Protein 1USM (pdb70)

Secondary structure (DSSP, 8-state):
---EE---EEEEEE-SSHHHHHHHHHHHHHHHHHHT---EEEEETTEEEEEE-BTTTTB--HHHHHHHHHHHHTT--

Radius of gyration: 11.8 Å; Cα contacts (8 Å, |Δi|>4): 126; chains: 1; bounding box: 28×29×23 Å

Nearest PDB structures (foldseek):
  1usm-assembly1_A-2  TM=1.013E+00  e=2.043E-15  Thermus thermophilus HB8
  1uso-assembly1_A  TM=9.808E-01  e=2.074E-12  Thermus thermophilus HB8
  4wil-assembly1_A  TM=9.075E-01  e=7.665E-08  Mus musculus
  2ebb-assembly1_A-2  TM=9.355E-01  e=4.943E-07  Geobacillus kaustophilus
  3jst-assembly2_B  TM=8.491E-01  e=1.491E-07  Brucella melitensis

Foldseek 3Di:
DAWDPPVKTKDKDFDQFQVVQVVLVVVLVVVCVVLVFDWDWDGDTGMIMTIGADVVVPGHDPSRVVSRVVSVVVVVD

Solvent-accessible surface area: 4729 Å² total; per-residue (Å²): 133,98,26,103,96,128,121,72,11,1,12,27,10,94,41,92,43,87,132,77,0,60,69,7,6,94,105,0,23,49,3,0,118,149,51,130,30,107,28,124,59,61,45,65,183,14,109,0,17,0,14,0,80,30,161,108,64,58,8,26,38,109,67,0,85,63,0,3,138,59,0,17,56,21,62,130,224

CATH classification: 3.30.1360.20

Organism: Thermus thermophilus (NCBI:txid274)

InterPro domains:
  IPR001533 Pterin 4 alpha carbinolamine dehydratase [PF01329] (2-76)
  IPR001533 Pterin 4 alpha carbinolamine dehydratase [PTHR12599] (2-77)
  IPR036428 Pterin 4 alpha carbinolamine dehydratase superfamily [G3DSA:3.30.1360.20] (1-80)
  IPR036428 Pterin 4 alpha carbinolamine dehydratase superfamily [SSF55248] (2-78)

Sequence (77 aa):
MDWEERKRLVKTFAFPNFREALDFANRVGALAERENHHPRLTVEWGRVTVEWWTHSAGGVTEKDREMARLTDALLQR

B-factor: mean 19.46, std 12.15, range [6.62, 64.45]

Structure (mmCIF, N/CA/C/O backbone):
data_1USM
#
_entry.id   1USM
#
_cell.length_a   55.625
_cell.length_b   55.625
_cell.length_c   125.882
_cell.angle_alpha   90.00
_cell.angle_beta   90.00
_cell.angle_gamma   90.00
#
_symmetry.space_group_name_H-M   'I 4 2 2'
#
loop_
_entity.id
_entity.type
_entity.pdbx_description
1 polymer 'HEPATOCYTE NUCLEAR FACTOR 1-ALPHA'
2 water water
#
loop_
_atom_site.group_PDB
_atom_site.id
_atom_site.type_symbol
_atom_site.label_atom_id
_atom_site.label_alt_id
_atom_site.label_comp_id
_atom_site.label_asym_id
_atom_site.label_entity_id
_atom_site.label_seq_id
_atom_site.pdbx_PDB_ins_code
_atom_site.Cartn_x
_atom_site.Cartn_y
_atom_site.Cartn_z
_atom_site.occupancy
_atom_site.B_iso_or_equiv
_atom_site.auth_seq_id
_atom_site.auth_comp_id
_atom_site.auth_asym_id
_atom_site.auth_atom_id
_atom_site.pdbx_PDB_model_num
ATOM 1 N N . MET A 1 1 ? -16.935 36.630 -77.227 1.00 39.51 1 MET A N 1
ATOM 2 C CA . MET A 1 1 ? -16.178 37.256 -76.105 1.00 36.48 1 MET A CA 1
ATOM 3 C C . MET A 1 1 ? -15.217 38.314 -76.629 1.00 33.34 1 MET A C 1
ATOM 4 O O . MET A 1 1 ? -14.684 38.188 -77.731 1.00 35.47 1 MET A O 1
ATOM 9 N N . ASP A 1 2 ? -15.001 39.360 -75.839 1.00 26.19 2 ASP A N 1
ATOM 10 C CA . ASP A 1 2 ? -14.094 40.428 -76.234 1.00 22.50 2 ASP A CA 1
ATOM 11 C C . ASP A 1 2 ? -12.753 40.246 -75.536 1.00 15.66 2 ASP A C 1
ATOM 12 O O . ASP A 1 2 ? -12.624 39.437 -74.616 1.00 18.65 2 ASP A O 1
ATOM 17 N N . TRP A 1 3 ? -11.755 40.995 -75.986 1.00 12.47 3 TRP A N 1
ATOM 18 C CA . TRP A 1 3 ? -10.423 40.917 -75.406 1.00 11.42 3 TRP A CA 1
ATOM 19 C C . TRP A 1 3 ? -10.418 41.269 -73.929 1.00 10.99 3 TRP A C 1
ATOM 20 O O . TRP A 1 3 ? -11.158 42.147 -73.481 1.00 12.40 3 TRP A O 1
ATOM 31 N N . GLU A 1 4 ? -9.574 40.583 -73.174 1.00 10.69 4 GLU A N 1
ATOM 32 C CA . GLU A 1 4 ? -9.462 40.845 -71.753 1.00 12.59 4 GLU A CA 1
ATOM 33 C C . GLU A 1 4 ? -7.999 40.899 -71.362 1.00 11.59 4 GLU A C 1
ATOM 34 O O . GLU A 1 4 ? -7.164 40.196 -71.934 1.00 12.18 4 GLU A O 1
ATOM 40 N N . GLU A 1 5 ? -7.688 41.757 -70.400 1.00 12.36 5 GLU A N 1
ATOM 41 C CA . GLU A 1 5 ? -6.326 41.877 -69.899 1.00 17.26 5 GLU A CA 1
ATOM 42 C C . GLU A 1 5 ? -6.14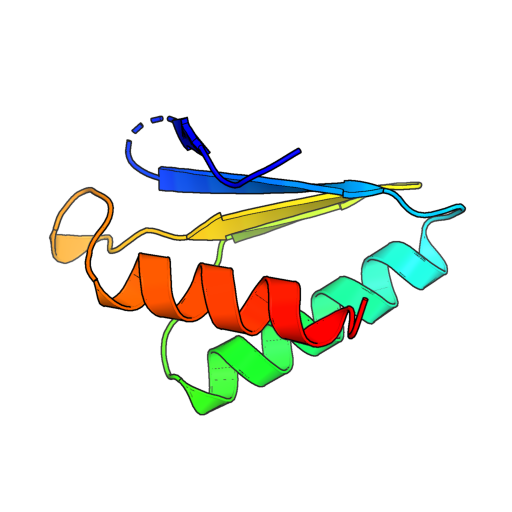7 40.867 -68.767 1.00 16.00 5 GLU A C 1
ATOM 43 O O . GLU A 1 5 ? -6.682 41.056 -67.673 1.00 26.14 5 GLU A O 1
ATOM 49 N N . ARG A 1 6 ? -5.412 39.792 -69.036 1.00 17.58 6 ARG A N 1
ATOM 50 C CA . ARG A 1 6 ? -5.166 38.752 -68.037 1.00 19.11 6 ARG A CA 1
ATOM 51 C C . ARG A 1 6 ? -3.799 38.929 -67.383 1.00 22.62 6 ARG A C 1
ATOM 52 O O . ARG A 1 6 ? -2.812 39.237 -68.053 1.00 18.95 6 ARG A O 1
ATOM 60 N N . LYS A 1 10 ? 0.838 40.160 -67.579 1.00 23.61 10 LYS A N 1
ATOM 61 C CA . LYS A 1 10 ? -0.121 41.140 -68.077 1.00 19.49 10 LYS A CA 1
ATOM 62 C C . LYS A 1 10 ? -0.185 41.060 -69.603 1.00 12.64 10 LYS A C 1
ATOM 63 O O . LYS A 1 10 ? 0.710 41.544 -70.294 1.00 12.85 10 LYS A O 1
ATOM 69 N N . ARG A 1 11 ? -1.250 40.455 -70.122 1.00 10.27 11 ARG A N 1
ATOM 70 C CA . ARG A 1 11 ? -1.403 40.283 -71.562 1.00 10.62 11 ARG A CA 1
ATOM 71 C C . ARG A 1 11 ? -2.846 40.464 -71.999 1.00 10.19 11 ARG A C 1
ATOM 72 O O . ARG A 1 11 ? -3.772 40.302 -71.205 1.00 9.91 11 ARG A O 1
ATOM 80 N N . LEU A 1 12 ? -3.018 40.797 -73.274 1.00 8.68 12 LEU A N 1
ATOM 81 C CA . LEU A 1 12 ? -4.329 41.001 -73.881 1.00 8.99 12 LEU A CA 1
ATOM 82 C C . LEU A 1 12 ? -4.649 39.675 -74.559 1.00 10.37 12 LEU A C 1
ATOM 83 O O . LEU A 1 12 ? -3.973 39.285 -75.516 1.00 12.43 12 LEU A O 1
ATOM 88 N N . VAL A 1 13 ? -5.697 39.007 -74.088 1.00 8.86 13 VAL A N 1
ATOM 89 C CA . VAL A 1 13 ? -6.037 37.673 -74.557 1.00 10.60 13 VAL A CA 1
ATOM 90 C C . VAL A 1 13 ? -7.471 37.486 -75.027 1.00 8.62 13 VAL A C 1
ATOM 91 O O . VAL A 1 13 ? -8.405 38.076 -74.479 1.00 9.56 13 VAL A O 1
ATOM 98 N N . LYS A 1 14 ? -7.632 36.632 -76.033 1.00 8.72 14 LYS A N 1
ATOM 99 C CA . LYS A 1 14 ? -8.942 36.289 -76.562 1.00 9.55 14 LYS A CA 1
ATOM 100 C C . LYS A 1 14 ? -8.859 34.932 -77.241 1.00 8.42 14 LYS A C 1
ATOM 101 O O . LYS A 1 14 ? -7.859 34.605 -77.887 1.00 9.06 14 LYS A O 1
ATOM 107 N N . THR A 1 15 ? -9.904 34.132 -77.074 1.00 9.22 15 THR A N 1
ATOM 108 C CA . THR A 1 15 ? -9.960 32.827 -77.709 1.00 10.04 15 THR A CA 1
ATOM 109 C C . THR A 1 15 ? -10.979 32.896 -78.835 1.00 9.52 15 THR A C 1
ATOM 110 O O . THR A 1 15 ? -12.004 33.580 -78.728 1.00 14.01 15 THR A O 1
ATOM 114 N N . PHE A 1 16 ? -10.674 32.205 -79.924 1.00 10.03 16 PHE A N 1
ATOM 115 C CA . PHE A 1 16 ? -11.533 32.155 -81.095 1.00 10.93 16 PHE A CA 1
ATOM 116 C C . PHE A 1 16 ? -11.910 30.701 -81.328 1.00 10.09 16 PHE A C 1
ATOM 117 O O . PHE A 1 16 ? -11.043 29.825 -81.345 1.00 11.16 16 PHE A O 1
ATOM 125 N N . ALA A 1 17 ? -13.204 30.447 -81.495 1.00 11.89 17 ALA A N 1
ATOM 126 C CA . ALA A 1 17 ? -13.708 29.094 -81.698 1.00 12.47 17 ALA A CA 1
ATOM 127 C C . ALA A 1 17 ? -13.840 28.712 -83.165 1.00 12.07 17 ALA A C 1
ATOM 128 O O . ALA A 1 17 ? -14.171 29.541 -84.011 1.00 14.38 17 ALA A O 1
ATOM 130 N N . PHE A 1 18 ? -13.578 27.439 -83.451 1.00 13.47 18 PHE A N 1
ATOM 131 C CA . PHE A 1 18 ? -13.670 26.896 -84.800 1.00 13.21 18 PHE A CA 1
ATOM 132 C C . PHE A 1 18 ? -14.265 25.494 -84.724 1.00 14.19 18 PHE A C 1
ATOM 133 O O . PHE A 1 18 ? -14.290 24.885 -83.660 1.00 12.94 18 PHE A O 1
ATOM 141 N N . PRO A 1 19 ? -14.763 24.968 -85.854 1.00 15.59 19 PRO A N 1
ATOM 142 C CA . PRO A 1 19 ? -15.360 23.628 -85.877 1.00 17.01 19 PRO A CA 1
ATOM 143 C C . PRO A 1 19 ? -14.357 22.476 -85.855 1.00 17.90 19 PRO A C 1
ATOM 144 O O . PRO A 1 19 ? -14.726 21.333 -85.587 1.00 19.86 19 PRO A O 1
ATOM 148 N N . ASN A 1 20 ? -13.092 22.775 -86.133 1.00 15.93 20 ASN A N 1
ATOM 149 C CA . ASN A 1 20 ? -12.059 21.747 -86.155 1.00 14.05 20 ASN A CA 1
ATOM 150 C C . ASN A 1 20 ? -10.673 22.335 -85.908 1.00 13.81 20 ASN A C 1
ATOM 151 O O . ASN A 1 20 ? -10.542 23.464 -85.434 1.00 15.02 20 ASN A O 1
ATOM 156 N N . PHE A 1 21 ? -9.641 21.560 -86.227 1.00 14.14 21 PHE A N 1
ATOM 157 C CA . PHE A 1 21 ? -8.260 21.997 -86.049 1.00 13.04 21 PHE A CA 1
ATOM 158 C C . PHE A 1 21 ? -7.795 22.791 -87.266 1.00 13.89 21 PHE A C 1
ATOM 159 O O . PHE A 1 21 ? -7.145 23.826 -87.135 1.00 13.24 21 PHE A O 1
ATOM 167 N N . ARG A 1 22 ? -8.135 22.289 -88.450 1.00 13.49 22 ARG A N 1
ATOM 168 C CA . ARG A 1 22 ? -7.754 22.912 -89.712 1.00 14.88 22 ARG A CA 1
ATOM 169 C C . ARG A 1 22 ? -8.088 24.402 -89.788 1.00 12.20 22 ARG A C 1
ATOM 170 O O . ARG A 1 22 ? -7.232 25.221 -90.130 1.00 13.02 22 ARG A O 1
ATOM 178 N N . GLU A 1 23 ? -9.331 24.746 -89.476 1.00 12.38 23 GLU A N 1
ATOM 179 C CA . GLU A 1 23 ? -9.754 26.140 -89.523 1.00 13.83 23 GLU A CA 1
ATOM 180 C C . GLU A 1 23 ? -9.057 26.985 -88.461 1.00 11.71 23 GLU A C 1
ATOM 181 O O . GLU A 1 23 ? -8.803 28.173 -88.675 1.00 11.16 23 GLU A O 1
ATOM 187 N N . ALA A 1 24 ? -8.753 26.372 -87.319 1.00 12.16 24 ALA A N 1
ATOM 188 C CA . ALA A 1 24 ? -8.062 27.073 -86.240 1.00 11.67 24 ALA A CA 1
ATOM 189 C C . ALA A 1 24 ? -6.661 2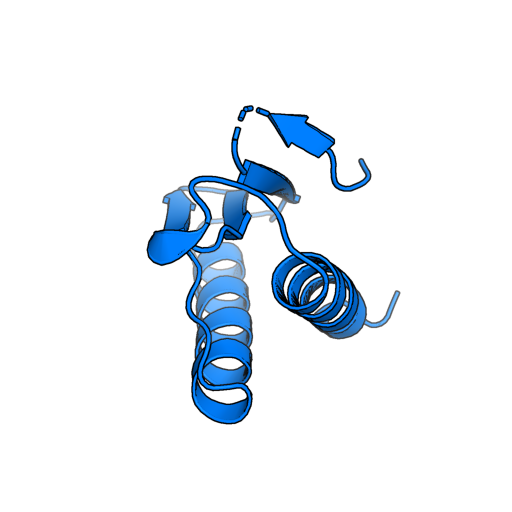7.427 -86.731 1.00 9.67 24 ALA A C 1
ATOM 190 O O . ALA A 1 24 ? -6.193 28.552 -86.565 1.00 11.19 24 ALA A O 1
ATOM 192 N N . LEU A 1 25 ? -6.001 26.461 -87.359 1.00 12.30 25 LEU A N 1
ATOM 193 C CA . LEU A 1 25 ? -4.664 26.679 -87.887 1.00 12.85 25 LEU A CA 1
ATOM 194 C C . LEU A 1 25 ? -4.692 27.733 -88.999 1.00 10.58 25 LEU A C 1
ATOM 195 O O . LEU A 1 25 ? -3.794 28.573 -89.084 1.00 13.08 25 LEU A O 1
ATOM 200 N N . ASP A 1 26 ? -5.722 27.695 -89.846 1.00 12.41 26 ASP A N 1
ATOM 201 C CA . ASP A 1 26 ? -5.842 28.674 -90.927 1.00 12.74 26 ASP A CA 1
ATOM 202 C C . ASP A 1 26 ? -5.885 30.088 -90.343 1.00 11.07 26 ASP A C 1
ATOM 203 O O . ASP A 1 26 ? -5.221 30.998 -90.836 1.00 12.29 26 ASP A O 1
ATOM 208 N N . PHE A 1 27 ? -6.673 30.264 -89.288 1.00 10.46 27 PHE A N 1
ATOM 209 C CA . PHE A 1 27 ? -6.799 31.569 -88.653 1.00 11.04 27 PHE A CA 1
ATOM 210 C C . PHE A 1 27 ? -5.475 31.992 -88.026 1.00 9.55 27 PHE A C 1
ATOM 211 O O . PHE A 1 27 ? -5.069 33.146 -88.135 1.00 9.97 27 PHE A O 1
ATOM 219 N N . ALA A 1 28 ? -4.798 31.050 -87.380 1.00 11.36 28 ALA A N 1
ATOM 220 C CA . ALA A 1 28 ? -3.519 31.346 -86.756 1.00 11.00 28 ALA A CA 1
ATOM 221 C C . ALA A 1 28 ? -2.531 31.873 -87.792 1.00 9.67 28 ALA A C 1
ATOM 222 O O . ALA A 1 28 ? -1.750 32.774 -87.512 1.00 10.60 28 ALA A O 1
ATOM 224 N N . ASN A 1 29 ? -2.561 31.308 -88.994 1.00 11.57 29 ASN A N 1
ATOM 225 C CA . ASN A 1 29 ? -1.659 31.757 -90.046 1.00 12.04 29 ASN A CA 1
ATOM 226 C C . ASN A 1 29 ? -1.962 33.186 -90.485 1.00 9.96 29 ASN A C 1
ATOM 227 O O . ASN A 1 29 ? -1.050 33.935 -90.825 1.00 12.45 29 ASN A O 1
ATOM 232 N N . ARG A 1 30 ? -3.236 33.565 -90.473 1.00 10.13 30 ARG A N 1
ATOM 233 C CA . ARG A 1 30 ? -3.601 34.928 -90.843 1.00 10.66 30 ARG A CA 1
ATOM 234 C C . ARG A 1 30 ? -3.110 35.889 -89.755 1.00 7.66 30 ARG A C 1
ATOM 235 O O . ARG A 1 30 ? -2.657 36.988 -90.057 1.00 9.29 30 ARG A O 1
ATOM 243 N N . VAL A 1 31 ? -3.202 35.475 -88.491 1.00 8.75 31 VAL A N 1
ATOM 244 C CA . VAL A 1 31 ? -2.727 36.314 -87.395 1.00 8.95 31 VAL A CA 1
ATOM 245 C C . VAL A 1 31 ? -1.205 36.436 -87.531 1.00 8.96 31 VAL A C 1
ATOM 246 O O . VAL A 1 31 ? -0.633 37.489 -87.267 1.00 9.86 31 VAL A O 1
ATOM 250 N N . GLY A 1 32 ? -0.557 35.356 -87.962 1.00 10.66 32 GLY A N 1
ATOM 251 C CA . GLY A 1 32 ? 0.885 35.387 -88.149 1.00 12.22 32 GLY A CA 1
ATOM 252 C C . GLY A 1 32 ? 1.304 36.376 -89.229 1.00 9.92 32 GLY A C 1
ATOM 253 O O . GLY A 1 32 ? 2.297 37.087 -89.075 1.00 11.71 32 GLY A O 1
ATOM 254 N N . ALA A 1 33 ? 0.549 36.429 -90.325 1.00 11.61 33 ALA A N 1
ATOM 255 C CA . ALA A 1 33 ? 0.857 37.353 -91.416 1.00 12.16 33 ALA A CA 1
ATOM 256 C C . ALA A 1 33 ? 0.698 38.787 -90.925 1.00 11.51 33 ALA A C 1
ATOM 257 O O . ALA A 1 33 ? 1.491 39.668 -91.260 1.00 12.12 33 ALA A O 1
ATOM 259 N N . LEU A 1 34 ? -0.338 39.012 -90.125 1.00 11.29 34 LEU A N 1
ATOM 260 C CA . LEU A 1 34 ? -0.605 40.323 -89.554 1.00 11.51 34 LEU A CA 1
ATOM 261 C C . LEU A 1 34 ? 0.577 40.736 -88.673 1.00 9.32 34 LEU A C 1
ATOM 262 O O . LEU A 1 34 ? 1.063 41.867 -88.747 1.00 11.34 34 LEU A O 1
ATOM 267 N N . ALA A 1 35 ? 1.038 39.804 -87.844 1.00 10.08 35 A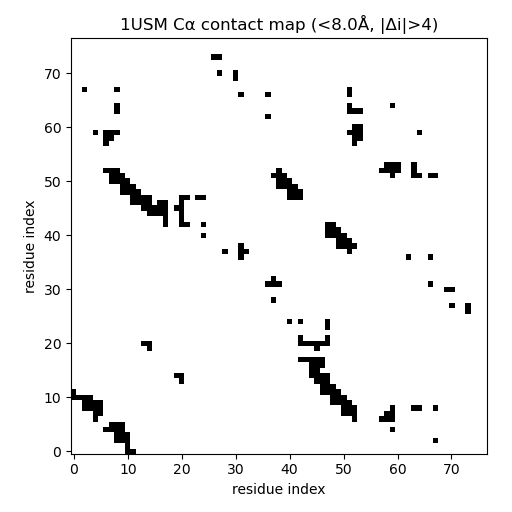LA A N 1
ATOM 268 C CA . ALA A 1 35 ? 2.160 40.050 -86.945 1.00 10.55 35 ALA A CA 1
ATOM 269 C C . ALA A 1 35 ? 3.413 40.451 -87.720 1.00 10.34 35 ALA A C 1
ATOM 270 O O . ALA A 1 35 ? 4.149 41.348 -87.310 1.00 12.26 35 ALA A O 1
ATOM 272 N N . GLU A 1 36 ? 3.653 39.776 -88.840 1.00 13.33 36 GLU A N 1
ATOM 273 C CA . GLU A 1 36 ? 4.819 40.061 -89.669 1.00 14.79 36 GLU A CA 1
ATOM 274 C C . GLU A 1 36 ? 4.750 41.476 -90.240 1.00 14.73 36 GLU A C 1
ATOM 275 O O . GLU A 1 36 ? 5.762 42.176 -90.304 1.00 17.85 36 GLU A O 1
ATOM 281 N N . ARG A 1 37 ? 3.556 41.894 -90.651 1.00 15.76 37 ARG A N 1
ATOM 282 C CA . ARG A 1 37 ? 3.364 43.224 -91.224 1.00 17.66 37 ARG A CA 1
ATOM 283 C C . ARG A 1 37 ? 3.553 44.347 -90.206 1.00 18.51 37 ARG A C 1
ATOM 284 O O . ARG A 1 37 ? 4.112 45.398 -90.525 1.00 20.48 37 ARG A O 1
ATOM 292 N N . GLU A 1 38 ? 3.084 44.120 -88.983 1.00 14.28 38 GLU A N 1
ATOM 293 C CA . GLU A 1 38 ? 3.165 45.123 -87.927 1.00 14.86 38 GLU A CA 1
ATOM 294 C C . GLU A 1 38 ? 4.398 45.024 -87.036 1.00 11.24 38 GLU A C 1
ATOM 295 O O . GLU A 1 38 ? 4.564 45.822 -86.108 1.00 14.46 38 GLU A O 1
ATOM 301 N N . ASN A 1 39 ? 5.254 44.047 -87.306 1.00 13.25 39 ASN A N 1
ATOM 302 C CA . ASN A 1 39 ? 6.466 43.859 -86.520 1.00 13.01 39 ASN A CA 1
ATOM 303 C C . ASN A 1 39 ? 6.199 43.657 -85.028 1.00 11.14 39 ASN A C 1
ATOM 304 O O . ASN A 1 39 ? 6.970 44.111 -84.180 1.00 14.12 39 ASN A O 1
ATOM 309 N N . HIS A 1 40 ? 5.101 42.977 -84.710 1.00 10.95 40 HIS A N 1
ATOM 310 C CA . HIS A 1 40 ? 4.756 42.693 -83.323 1.00 9.25 40 HIS A CA 1
ATOM 311 C C . HIS A 1 40 ? 4.101 41.323 -83.337 1.00 9.34 40 HIS A C 1
ATOM 312 O O . HIS A 1 40 ? 3.101 41.107 -84.024 1.00 10.08 40 HIS A O 1
ATOM 319 N N . HIS A 1 41 ? 4.668 40.401 -82.570 1.00 9.30 41 HIS A N 1
ATOM 320 C CA . HIS A 1 41 ? 4.186 39.033 -82.566 1.00 8.62 41 HIS A CA 1
ATOM 321 C C . HIS A 1 41 ? 3.490 38.571 -81.307 1.00 8.56 41 HIS A C 1
ATOM 322 O O . HIS A 1 41 ? 3.889 38.903 -80.194 1.00 9.26 41 HIS A O 1
ATOM 329 N N . PRO A 1 42 ? 2.444 37.758 -81.473 1.00 7.49 42 PRO A N 1
ATOM 330 C CA . PRO A 1 42 ? 1.672 37.235 -80.350 1.00 7.57 42 PRO A CA 1
ATOM 331 C C . PRO A 1 42 ? 2.186 35.878 -79.918 1.00 7.83 42 PRO A C 1
ATOM 332 O O . PRO A 1 42 ? 3.156 35.350 -80.471 1.00 7.81 42 PRO A O 1
ATOM 336 N N . ARG A 1 43 ? 1.540 35.338 -78.892 1.00 8.30 43 ARG A N 1
ATOM 337 C CA . ARG A 1 43 ? 1.792 33.970 -78.486 1.00 6.97 43 ARG A CA 1
ATOM 338 C C . ARG A 1 43 ? 0.466 33.341 -78.920 1.00 7.15 43 ARG A C 1
ATOM 339 O O . ARG A 1 43 ? -0.614 33.770 -78.488 1.00 7.46 43 ARG A O 1
ATOM 347 N N . LEU A 1 44 ? 0.550 32.360 -79.811 1.00 6.69 44 LEU A N 1
ATOM 348 C CA . LEU A 1 44 ? -0.631 31.683 -80.326 1.00 7.69 44 LEU A CA 1
ATOM 349 C C . LEU A 1 44 ? -0.720 30.268 -79.805 1.00 8.49 44 LEU A C 1
ATOM 350 O O . LEU A 1 44 ? 0.270 29.537 -79.815 1.00 10.94 44 LEU A O 1
ATOM 355 N N . THR A 1 45 ? -1.903 29.872 -79.359 1.00 7.09 45 THR A N 1
ATOM 356 C CA . THR A 1 45 ? -2.100 28.505 -78.896 1.00 8.38 45 THR A CA 1
ATOM 357 C C . THR A 1 45 ? -3.180 27.919 -79.794 1.00 8.05 45 THR A C 1
ATOM 358 O O . THR A 1 45 ? -4.316 28.397 -79.812 1.00 10.98 45 THR A O 1
ATOM 362 N N . VAL A 1 46 ? -2.804 26.901 -80.560 1.00 8.53 46 VAL A N 1
ATOM 363 C CA . VAL A 1 46 ? -3.706 26.251 -81.495 1.00 8.79 46 VAL A CA 1
ATOM 364 C C . VAL A 1 46 ? -4.027 24.836 -81.048 1.00 8.37 46 VAL A C 1
ATOM 365 O O . VAL A 1 46 ? -3.132 24.048 -80.734 1.00 8.88 46 VAL A O 1
ATOM 369 N N . GLU A 1 47 ? -5.311 24.523 -81.005 1.00 9.08 47 GLU A N 1
ATOM 370 C CA . GLU A 1 47 ? -5.755 23.192 -80.628 1.00 9.84 47 GLU A CA 1
ATOM 371 C C . GLU A 1 47 ? -7.052 22.925 -81.360 1.00 9.89 47 GLU A C 1
ATOM 372 O O . GLU A 1 47 ? -7.576 23.807 -82.035 1.00 9.83 47 GLU A O 1
ATOM 378 N N . TRP A 1 48 ? -7.560 21.706 -81.255 1.00 10.25 48 TRP A N 1
ATOM 379 C CA . TRP A 1 48 ? -8.806 21.387 -81.926 1.00 10.67 48 TRP A CA 1
ATOM 380 C C . TRP A 1 48 ? -9.896 22.375 -81.536 1.00 9.40 48 TRP A C 1
ATOM 381 O O . TRP A 1 48 ? -10.195 22.543 -80.356 1.00 12.35 48 TRP A O 1
ATOM 392 N N . GLY A 1 49 ? -10.465 23.038 -82.539 1.00 10.97 49 GLY A N 1
ATOM 393 C CA . GLY A 1 49 ? -11.549 23.977 -82.311 1.00 12.49 49 GLY A CA 1
ATOM 394 C C . GLY A 1 49 ? -11.263 25.310 -81.641 1.00 11.46 49 GLY A C 1
ATOM 395 O O . GLY A 1 49 ? -12.203 26.037 -81.316 1.00 12.63 49 GLY A O 1
ATOM 396 N N . ARG A 1 50 ? -9.999 25.661 -81.433 1.00 10.31 50 ARG A N 1
ATOM 397 C CA . ARG A 1 50 ? -9.725 26.934 -80.790 1.00 10.46 50 ARG A CA 1
ATOM 398 C C . ARG A 1 50 ? -8.340 27.493 -80.999 1.00 9.09 50 ARG A C 1
ATOM 399 O O . ARG A 1 50 ? -7.352 26.761 -81.069 1.00 10.51 50 ARG A O 1
ATOM 413 N N . VAL A 1 51 ? -8.286 28.813 -81.105 1.00 8.68 51 VAL A N 1
ATOM 414 C CA . VAL A 1 51 ? -7.026 29.521 -81.206 1.00 8.32 51 VAL A CA 1
ATOM 415 C C . VAL A 1 51 ? -7.065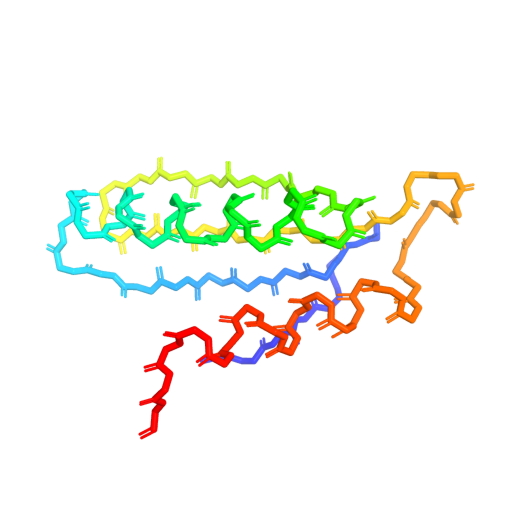 30.581 -80.121 1.00 8.33 51 VAL A C 1
ATOM 416 O O . VAL A 1 51 ? -8.021 31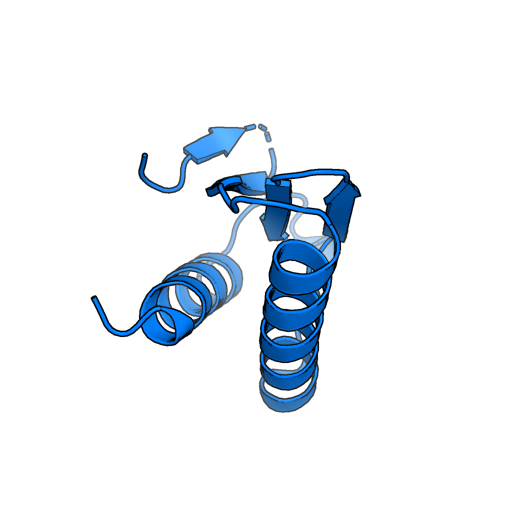.356 -80.037 1.00 10.09 51 VAL A O 1
ATOM 420 N N . THR A 1 52 ? -6.049 30.593 -79.270 1.00 8.06 52 THR A N 1
ATOM 421 C CA . THR A 1 52 ? -5.946 31.609 -78.237 1.00 7.55 52 THR A CA 1
ATOM 422 C C . THR A 1 52 ? -4.855 32.555 -78.722 1.00 7.00 52 THR A C 1
ATOM 423 O O . THR A 1 52 ? -3.770 32.120 -79.133 1.00 8.20 52 THR A O 1
ATOM 427 N N . VAL A 1 53 ? -5.157 33.845 -78.704 1.00 7.29 53 VAL A N 1
ATOM 428 C CA . VAL A 1 53 ? -4.216 34.862 -79.141 1.00 7.01 53 VAL A CA 1
ATOM 429 C C . VAL A 1 53 ? -3.886 35.746 -77.949 1.00 6.72 53 VAL A C 1
ATOM 430 O O . VAL A 1 53 ? -4.787 36.270 -77.291 1.00 7.39 53 VAL A O 1
ATOM 434 N N . GLU A 1 54 ? -2.596 35.899 -77.676 1.00 6.62 54 GLU A N 1
ATOM 435 C CA . GLU A 1 54 ? -2.137 36.731 -76.569 1.00 7.14 54 GLU A CA 1
ATOM 436 C C . GLU A 1 54 ? -1.176 37.783 -77.092 1.00 6.74 54 GLU A C 1
ATOM 437 O O . GLU A 1 54 ? -0.222 37.464 -77.809 1.00 7.83 54 GLU A O 1
ATOM 443 N N . TRP A 1 55 ? -1.438 39.035 -76.731 1.00 6.79 55 TRP A N 1
ATOM 444 C CA . TRP A 1 55 ? -0.602 40.155 -77.130 1.00 7.32 55 TRP A CA 1
ATOM 445 C C . TRP A 1 55 ? -0.061 40.884 -75.913 1.00 8.04 55 TRP A C 1
ATOM 446 O O . TRP A 1 55 ? -0.812 41.223 -75.000 1.00 8.18 55 TRP A O 1
ATOM 457 N N . TRP A 1 56 ? 1.244 41.116 -75.894 1.00 8.08 56 TRP A N 1
ATOM 458 C CA . TRP A 1 56 ? 1.845 41.919 -74.838 1.00 8.45 56 TRP A CA 1
ATOM 459 C C . TRP A 1 56 ? 3.194 42.403 -75.323 1.00 8.09 56 TRP A C 1
ATOM 460 O O . TRP A 1 56 ? 3.718 41.926 -76.333 1.00 8.69 56 TRP A O 1
ATOM 471 N N . THR A 1 57 ? 3.728 43.393 -74.625 1.00 8.58 57 THR A N 1
ATOM 472 C CA . THR A 1 57 ? 5.016 43.962 -74.962 1.00 9.74 57 THR A CA 1
ATOM 473 C C . THR A 1 57 ? 5.970 43.615 -73.829 1.00 9.09 57 THR A C 1
ATOM 474 O O . THR A 1 57 ? 5.836 44.111 -72.711 1.00 10.49 57 THR A O 1
ATOM 478 N N . HIS A 1 58 ? 6.920 42.737 -74.132 1.00 12.95 58 HIS A N 1
ATOM 479 C CA . HIS A 1 58 ? 7.898 42.270 -73.156 1.00 15.64 58 HIS A CA 1
ATOM 480 C C . HIS A 1 58 ? 8.617 43.368 -72.385 1.00 12.45 58 HIS A C 1
ATOM 481 O O . HIS A 1 58 ? 8.640 43.354 -71.154 1.00 13.42 58 HIS A O 1
ATOM 488 N N . SER A 1 59 ? 9.205 44.315 -73.106 1.00 13.81 59 SER A N 1
ATOM 489 C CA . SER A 1 59 ? 9.954 45.388 -72.468 1.00 11.90 59 SER A CA 1
ATOM 490 C C . SER A 1 59 ? 9.129 46.171 -71.460 1.00 11.41 59 SER A C 1
ATOM 491 O O . SER A 1 59 ? 9.653 46.613 -70.434 1.00 13.39 59 SER A O 1
ATOM 494 N N . ALA A 1 60 ? 7.842 46.336 -71.745 1.00 11.61 60 ALA A N 1
ATOM 495 C CA . ALA A 1 60 ? 6.947 47.081 -70.870 1.00 12.55 60 ALA A CA 1
ATOM 496 C C . ALA A 1 60 ? 6.348 46.221 -69.764 1.00 12.45 60 ALA A C 1
ATOM 497 O O . ALA A 1 60 ? 5.770 46.745 -68.810 1.00 15.46 60 ALA A O 1
ATOM 499 N N . GLY A 1 61 ? 6.480 44.907 -69.897 1.00 13.34 61 GLY A N 1
ATOM 500 C CA . GLY A 1 61 ? 5.932 44.006 -68.899 1.00 14.64 61 GLY A CA 1
ATOM 501 C C . GLY A 1 61 ? 4.417 44.073 -68.856 1.00 15.23 61 GLY A C 1
ATOM 502 O O . GLY A 1 61 ? 3.808 43.890 -67.800 1.00 16.29 61 GLY A O 1
ATOM 503 N N . GLY A 1 62 ? 3.798 44.335 -70.002 1.00 12.68 62 GLY A N 1
ATOM 504 C CA . GLY A 1 62 ? 2.353 44.425 -70.034 1.00 13.15 62 GLY A CA 1
ATOM 505 C C . GLY A 1 62 ? 1.766 44.823 -71.370 1.00 10.96 62 GLY A C 1
ATOM 506 O O . GLY A 1 62 ? 2.409 44.708 -72.418 1.00 10.29 62 GLY A O 1
ATOM 507 N N . VAL A 1 63 ? 0.533 45.310 -71.314 1.00 10.87 63 VAL A N 1
ATOM 508 C CA . VAL A 1 63 ? -0.215 45.710 -72.495 1.00 9.70 63 VAL A CA 1
ATOM 509 C C . VAL A 1 63 ? -0.002 47.174 -72.860 1.00 11.69 63 VAL A C 1
ATOM 510 O O . VAL A 1 63 ? -0.119 48.062 -72.011 1.00 12.78 63 VAL A O 1
ATOM 514 N N . THR A 1 64 ? 0.315 47.416 -74.127 1.00 10.18 64 THR A N 1
ATOM 515 C CA . THR A 1 64 ? 0.543 48.769 -74.624 1.00 10.55 64 THR A CA 1
ATOM 516 C C . THR A 1 64 ? -0.424 49.070 -75.763 1.00 10.45 64 THR A C 1
ATOM 517 O O . THR A 1 64 ? -1.202 48.209 -76.175 1.00 10.71 64 THR A O 1
ATOM 521 N N . GLU A 1 65 ? -0.362 50.292 -76.278 1.00 11.40 6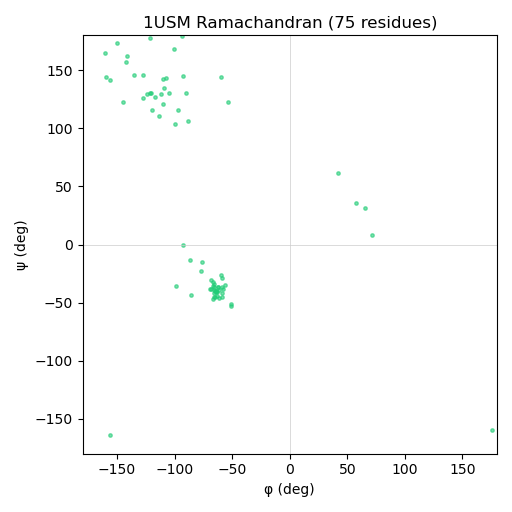5 GLU A N 1
ATOM 522 C CA . GLU A 1 65 ? -1.236 50.695 -77.368 1.00 10.84 65 GLU A CA 1
ATOM 523 C C . GLU A 1 65 ? -1.046 49.793 -78.589 1.00 10.26 65 GLU A C 1
ATOM 524 O O . GLU A 1 65 ? -2.008 49.479 -79.291 1.00 10.41 65 GLU A O 1
ATOM 530 N N . LYS A 1 66 ? 0.189 49.371 -78.844 1.00 10.38 66 LYS A N 1
ATOM 531 C CA . LYS A 1 66 ? 0.452 48.502 -79.987 1.00 9.51 66 LYS A CA 1
ATOM 532 C C . LYS A 1 66 ? -0.304 47.185 -79.837 1.00 7.98 66 LYS A C 1
ATOM 533 O O . LYS A 1 66 ? -0.820 46.642 -80.813 1.00 8.78 66 LYS A O 1
ATOM 539 N N . ASP A 1 67 ? -0.358 46.666 -78.616 1.00 7.75 67 ASP A N 1
ATOM 540 C CA . ASP A 1 67 ? -1.063 45.418 -78.369 1.00 7.46 67 ASP A CA 1
ATOM 541 C C . ASP A 1 67 ? -2.549 45.575 -78.656 1.00 8.01 67 ASP A C 1
ATOM 542 O O . ASP A 1 67 ? -3.173 44.689 -79.239 1.00 7.83 67 ASP A O 1
ATOM 547 N N . ARG A 1 68 ? -3.120 46.706 -78.254 1.00 7.97 68 ARG A N 1
ATOM 548 C CA . ARG A 1 68 ? -4.532 46.946 -78.511 1.00 9.43 68 ARG A CA 1
ATOM 549 C C . ARG A 1 68 ? -4.795 47.085 -80.003 1.00 8.58 68 ARG A C 1
ATOM 550 O O . ARG A 1 68 ? -5.838 46.652 -80.495 1.00 9.20 68 ARG A O 1
ATOM 564 N N . GLU A 1 69 ? -3.851 47.682 -80.723 1.00 9.07 69 GLU A N 1
ATOM 565 C CA . GLU A 1 69 ? -3.989 47.822 -82.164 1.00 9.41 69 GLU A CA 1
ATOM 566 C C . GLU A 1 69 ? -3.985 46.428 -82.790 1.00 9.13 69 GLU A C 1
ATOM 567 O O . GLU A 1 69 ? -4.800 46.126 -83.658 1.00 9.77 69 GLU A O 1
ATOM 573 N N . MET A 1 70 ? -3.062 45.576 -82.349 1.00 8.74 70 MET A N 1
ATOM 574 C CA . MET A 1 70 ? -2.987 44.223 -82.887 1.00 8.26 70 MET A CA 1
ATOM 575 C C . MET A 1 70 ? -4.262 43.438 -82.592 1.00 7.45 70 MET A C 1
ATOM 576 O O . MET A 1 70 ? -4.709 42.648 -83.417 1.00 7.75 70 MET A O 1
ATOM 581 N N . ALA A 1 71 ? -4.846 43.656 -81.419 1.00 7.25 71 ALA A N 1
ATOM 582 C CA . ALA A 1 71 ? -6.081 42.973 -81.058 1.00 8.28 71 ALA A CA 1
ATOM 583 C C . ALA A 1 71 ? -7.203 43.381 -82.019 1.00 7.95 71 ALA A C 1
ATOM 584 O O . ALA A 1 71 ? -7.959 42.541 -82.503 1.00 8.41 71 ALA A O 1
ATOM 586 N N . ARG A 1 72 ? -7.305 44.674 -82.302 1.00 8.75 72 ARG A N 1
ATOM 587 C CA . ARG A 1 72 ? -8.344 45.148 -83.207 1.00 10.82 72 ARG A CA 1
ATOM 588 C C . ARG A 1 72 ? -8.124 44.626 -84.625 1.00 9.64 72 ARG A C 1
ATOM 589 O O . ARG A 1 72 ? -9.082 44.251 -85.311 1.00 10.99 72 ARG A O 1
ATOM 597 N N . LEU A 1 73 ? -6.869 44.583 -85.063 1.00 8.78 73 LEU A N 1
ATOM 598 C CA . LEU A 1 73 ? -6.567 44.088 -86.400 1.00 10.63 73 LEU A CA 1
ATOM 599 C C . LEU A 1 73 ? -6.839 42.586 -86.475 1.00 9.29 73 LEU A C 1
ATOM 600 O O . LEU A 1 73 ? -7.209 42.071 -87.532 1.00 10.57 73 LEU A O 1
ATOM 605 N N . THR A 1 74 ? -6.672 41.888 -85.353 1.00 9.07 74 THR A N 1
ATOM 606 C CA . THR A 1 74 ? -6.934 40.453 -85.304 1.00 8.88 74 THR A CA 1
ATOM 607 C C . THR A 1 74 ? -8.434 40.215 -85.500 1.00 8.96 74 THR A C 1
ATOM 608 O O . THR A 1 74 ? -8.842 39.360 -86.289 1.00 9.81 74 THR A O 1
ATOM 612 N N . ASP A 1 75 ? -9.260 40.971 -84.784 1.00 9.24 75 ASP A N 1
ATOM 613 C CA . ASP A 1 75 ? -10.706 40.82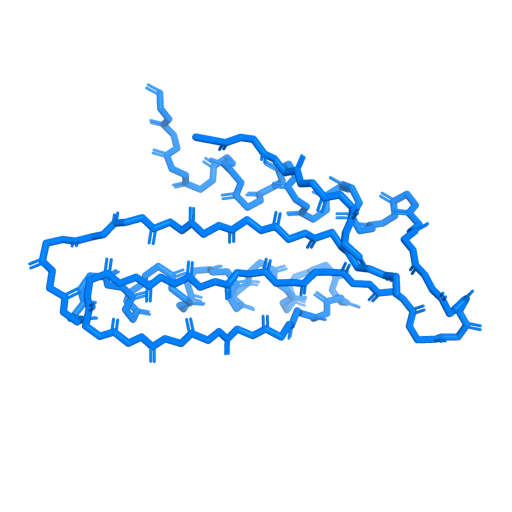1 -84.927 1.00 9.36 75 ASP A CA 1
ATOM 614 C C . ASP A 1 75 ? -11.162 41.159 -86.335 1.00 9.96 75 ASP A C 1
ATOM 615 O O . ASP A 1 75 ? -12.089 40.540 -86.859 1.00 12.18 75 ASP A O 1
ATOM 620 N N . ALA A 1 76 ? -10.518 42.151 -86.936 1.00 11.21 76 ALA A N 1
ATOM 621 C CA . ALA A 1 76 ? -10.876 42.572 -88.282 1.00 11.39 76 ALA A CA 1
ATOM 622 C C . ALA A 1 76 ? -10.738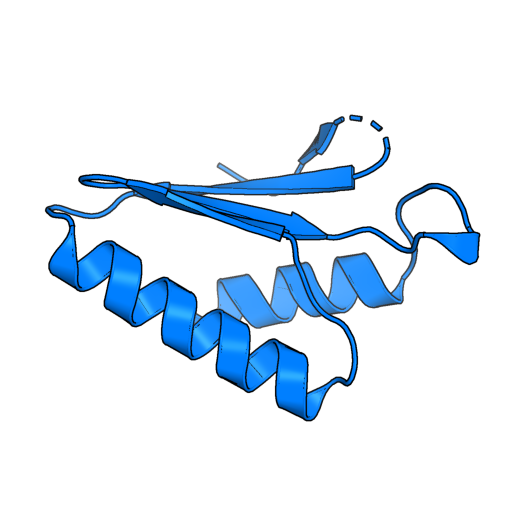 41.429 -89.286 1.00 13.70 76 ALA A C 1
ATOM 623 O O . ALA A 1 76 ? -11.451 41.390 -90.291 1.00 14.96 76 ALA A O 1
ATOM 625 N N . LEU A 1 77 ? -9.828 40.499 -89.013 1.00 12.64 77 LEU A N 1
ATOM 626 C CA . LEU A 1 77 ? -9.606 39.353 -89.895 1.00 15.68 77 LEU A CA 1
ATOM 627 C C . LEU A 1 77 ? -10.869 38.516 -90.056 1.00 18.15 77 LEU A C 1
ATOM 628 O O . LEU A 1 77 ? -11.042 37.825 -91.060 1.00 20.98 77 LEU A O 1
ATOM 633 N N . LEU A 1 78 ? -11.746 38.572 -89.061 1.00 17.15 78 LEU A N 1
ATOM 634 C CA . LEU A 1 78 ? -12.986 37.805 -89.089 1.00 18.98 78 LEU A CA 1
ATOM 635 C C . LEU A 1 78 ? -14.031 38.430 -90.005 1.00 23.68 78 LEU A C 1
ATOM 636 O O . LEU A 1 78 ? -14.934 37.741 -90.481 1.00 25.09 78 LEU A O 1
ATOM 641 N N . GLN A 1 79 ? -13.898 39.730 -90.255 1.00 25.78 79 GLN A N 1
ATOM 642 C CA . GLN A 1 79 ? -14.850 40.458 -91.089 1.00 34.77 79 GLN A CA 1
ATOM 643 C C . GLN A 1 79 ? -16.276 40.035 -90.758 1.00 34.65 79 GLN A C 1
ATOM 644 O O . GLN A 1 79 ? -16.997 39.497 -91.600 1.00 34.19 79 GLN A O 1
ATOM 650 N N . ARG A 1 80 ? -16.663 40.282 -89.512 1.00 34.39 80 ARG A N 1
ATOM 651 C CA . ARG A 1 80 ? -17.990 39.947 -89.014 1.00 33.15 80 ARG A CA 1
ATOM 652 C C . ARG A 1 80 ? -19.035 40.907 -89.569 1.00 33.21 80 ARG A C 1
ATOM 653 O O . ARG A 1 80 ? -20.089 40.424 -90.033 1.00 32.65 80 ARG A O 1
#